Protein AF-A0A336MH36-F1 (afdb_monomer_lite)

Foldseek 3Di:
DVVVVVVVVVVVVVVVVPPPPPPPPVPPPPPPDPPDDDQWAQDPVVRDTGGEQDWDWDAPDDLKIWIWHQYPVSDTDIDIADDDDPVDPADFDDDPDQDGPPSSHTDHPVVRRVVVVVVVVD

pLDDT: mean 71.48, std 16.7, range [35.38, 94.06]

Structure (mmCIF, N/CA/C/O backbone):
data_AF-A0A336MH36-F1
#
_entry.id   AF-A0A336MH36-F1
#
loop_
_atom_site.group_PDB
_atom_site.id
_atom_site.type_symbol
_atom_site.label_atom_id
_atom_site.label_alt_id
_atom_site.label_comp_id
_atom_site.label_asym_id
_atom_site.label_entity_id
_atom_site.label_seq_id
_atom_site.pdbx_PDB_ins_code
_atom_site.Cartn_x
_atom_site.Cartn_y
_atom_site.Cartn_z
_atom_site.occupancy
_atom_site.B_iso_or_equiv
_atom_site.auth_seq_id
_atom_site.auth_comp_id
_atom_site.auth_asym_id
_atom_site.auth_atom_id
_atom_site.pdbx_PDB_model_num
ATOM 1 N N . MET A 1 1 ? 43.471 6.964 52.674 1.00 60.12 1 MET A N 1
ATOM 2 C CA . MET A 1 1 ? 43.098 6.625 51.278 1.00 60.12 1 MET A CA 1
ATOM 3 C C . MET A 1 1 ? 41.695 6.033 51.132 1.00 60.12 1 MET A C 1
ATOM 5 O O . MET A 1 1 ? 41.028 6.389 50.174 1.00 60.12 1 MET A O 1
ATOM 9 N N . LEU A 1 2 ? 41.206 5.206 52.068 1.00 60.28 2 LEU A N 1
ATOM 10 C CA . LEU A 1 2 ? 39.874 4.576 51.986 1.00 60.28 2 LEU A CA 1
ATOM 11 C C . LEU A 1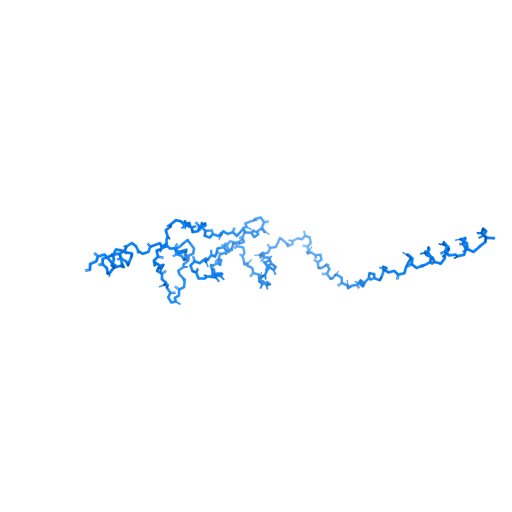 2 ? 38.692 5.577 52.001 1.00 60.28 2 LEU A C 1
ATOM 13 O O . LEU A 1 2 ? 37.720 5.393 51.278 1.00 60.28 2 LEU A O 1
ATOM 17 N N . LEU A 1 3 ? 38.800 6.680 52.755 1.00 55.69 3 LEU A N 1
ATOM 18 C CA . LEU A 1 3 ? 37.732 7.690 52.870 1.00 55.69 3 LEU A CA 1
ATOM 19 C C . LEU A 1 3 ? 37.422 8.428 51.552 1.00 55.69 3 LEU A C 1
ATOM 21 O O . LEU A 1 3 ? 36.275 8.775 51.291 1.00 55.69 3 LEU A O 1
ATOM 25 N N . VAL A 1 4 ? 38.439 8.653 50.712 1.00 59.88 4 VAL A N 1
ATOM 26 C CA . VAL A 1 4 ? 38.300 9.392 49.442 1.00 59.88 4 VAL A CA 1
ATOM 27 C C . VAL A 1 4 ? 37.560 8.552 48.399 1.00 59.88 4 VAL A C 1
ATOM 29 O O . VAL A 1 4 ? 36.790 9.085 47.602 1.00 59.88 4 VAL A O 1
ATOM 32 N N . LEU A 1 5 ? 37.745 7.230 48.436 1.00 57.09 5 LEU A N 1
ATOM 33 C CA . LEU A 1 5 ? 37.029 6.296 47.570 1.00 57.09 5 LEU A CA 1
ATOM 34 C C . LEU A 1 5 ? 35.550 6.198 47.960 1.00 57.09 5 LEU A C 1
ATOM 36 O O . LEU A 1 5 ? 34.701 6.202 47.078 1.00 57.09 5 LEU A O 1
ATOM 40 N N . ILE A 1 6 ? 35.232 6.206 49.259 1.00 62.16 6 ILE A N 1
ATOM 41 C CA . ILE A 1 6 ? 33.843 6.169 49.751 1.00 62.16 6 ILE A CA 1
ATOM 42 C C . ILE A 1 6 ? 33.089 7.456 49.382 1.00 62.16 6 ILE A C 1
ATOM 44 O O . ILE A 1 6 ? 31.946 7.391 48.937 1.00 62.16 6 ILE A O 1
ATOM 48 N N . LEU A 1 7 ? 33.736 8.620 49.504 1.00 58.34 7 LEU A N 1
ATOM 49 C CA . LEU A 1 7 ? 33.150 9.903 49.100 1.00 58.34 7 LEU A CA 1
ATOM 50 C C . LEU A 1 7 ? 32.900 9.973 47.587 1.00 58.34 7 LEU A C 1
ATOM 52 O O . LEU A 1 7 ? 31.821 10.395 47.180 1.00 58.34 7 LEU A O 1
ATOM 56 N N . ASN A 1 8 ? 33.833 9.495 46.757 1.00 58.81 8 ASN A N 1
ATOM 57 C CA . ASN A 1 8 ? 33.610 9.404 45.310 1.00 58.81 8 ASN A CA 1
ATOM 58 C C . ASN A 1 8 ? 32.474 8.431 44.963 1.00 58.81 8 ASN A C 1
ATOM 60 O O . ASN A 1 8 ? 31.640 8.741 44.116 1.00 58.81 8 ASN A O 1
ATOM 64 N N . PHE A 1 9 ? 32.385 7.294 45.656 1.00 57.62 9 PHE A N 1
ATOM 65 C CA . PHE A 1 9 ? 31.315 6.320 45.437 1.00 57.62 9 PHE A CA 1
ATOM 66 C C . PHE A 1 9 ? 29.933 6.878 45.823 1.00 57.62 9 PHE A C 1
ATOM 68 O O . PHE A 1 9 ? 28.961 6.680 45.098 1.00 57.62 9 PHE A O 1
ATOM 75 N N . LEU A 1 10 ? 29.845 7.645 46.916 1.00 57.53 10 LEU A N 1
ATOM 76 C CA . LEU A 1 10 ? 28.611 8.317 47.347 1.00 57.53 10 LEU A CA 1
ATOM 77 C C . LEU A 1 10 ? 28.178 9.443 46.401 1.00 57.53 10 LEU A C 1
ATOM 79 O O . LEU A 1 10 ? 26.979 9.643 46.202 1.00 57.53 10 LEU A O 1
ATOM 83 N N . VAL A 1 11 ? 29.127 10.166 45.799 1.00 57.38 11 VAL A N 1
ATOM 84 C CA . VAL A 1 11 ? 28.824 11.187 44.785 1.00 57.38 11 VAL A CA 1
ATOM 85 C C . VAL A 1 11 ? 28.264 10.527 43.523 1.00 57.38 11 VAL A C 1
ATOM 87 O O . VAL A 1 11 ? 27.219 10.955 43.041 1.00 57.38 11 VAL A O 1
ATOM 90 N N . ILE A 1 12 ? 28.866 9.431 43.048 1.00 56.69 12 ILE A N 1
ATOM 91 C CA . ILE A 1 12 ? 28.366 8.679 41.883 1.00 56.69 12 ILE A CA 1
ATOM 92 C C . ILE A 1 12 ? 26.953 8.123 42.143 1.00 56.69 12 ILE A C 1
ATOM 94 O O . ILE A 1 12 ? 26.082 8.224 41.280 1.00 56.69 12 ILE A O 1
ATOM 98 N N . LEU A 1 13 ? 26.681 7.617 43.353 1.00 52.94 13 LEU A N 1
ATOM 99 C CA . LEU A 1 13 ? 25.348 7.140 43.744 1.00 52.94 13 LEU A CA 1
ATOM 100 C C . LEU A 1 13 ? 24.292 8.254 43.805 1.00 52.94 13 LEU A C 1
ATOM 102 O O . LEU A 1 13 ? 23.144 8.009 43.442 1.00 52.94 13 LEU A O 1
ATOM 106 N N . LYS A 1 14 ? 24.658 9.478 44.211 1.00 48.84 14 LYS A N 1
ATOM 107 C CA . LYS A 1 14 ? 23.730 10.622 44.178 1.00 48.84 14 LYS A CA 1
ATOM 108 C C . LYS A 1 14 ? 23.433 11.113 42.761 1.00 48.84 14 LYS A C 1
ATOM 110 O O . LYS A 1 14 ? 22.308 11.531 42.508 1.00 48.84 14 LYS A O 1
ATOM 115 N N . PHE A 1 15 ? 24.397 11.039 41.843 1.00 48.28 15 PHE A N 1
ATOM 116 C CA . PHE A 1 15 ? 24.172 11.403 40.440 1.00 48.28 15 PHE A CA 1
ATOM 117 C C . PHE A 1 15 ? 23.343 10.357 39.680 1.00 48.28 15 PHE A C 1
ATOM 119 O O . PHE A 1 15 ? 22.556 10.725 38.815 1.00 48.28 15 PHE A O 1
ATOM 126 N N . ALA A 1 16 ? 23.416 9.076 40.055 1.00 45.53 16 ALA A N 1
ATOM 127 C CA . ALA A 1 16 ? 22.595 8.026 39.443 1.00 45.53 16 ALA A CA 1
ATOM 128 C C . ALA A 1 16 ? 21.086 8.127 39.766 1.00 45.53 16 ALA A C 1
ATOM 130 O O . ALA A 1 16 ? 20.278 7.475 39.109 1.00 45.53 16 ALA A O 1
ATOM 131 N N . GLN A 1 17 ? 20.684 8.933 40.757 1.00 46.53 17 GLN A N 1
ATOM 132 C CA . GLN A 1 17 ? 19.271 9.143 41.111 1.00 46.53 17 GLN A CA 1
ATOM 133 C C . GLN A 1 17 ? 18.611 10.322 40.381 1.00 46.53 17 GLN A C 1
ATOM 135 O O . GLN A 1 17 ? 17.431 10.587 40.603 1.00 46.53 17 GLN A O 1
ATOM 140 N N . LEU A 1 18 ? 19.345 11.045 39.533 1.00 47.00 18 LEU A N 1
ATOM 141 C CA . LEU A 1 18 ? 18.944 12.371 39.066 1.00 47.00 18 LEU A CA 1
ATOM 142 C C . LEU A 1 18 ? 18.782 12.452 37.547 1.00 47.00 18 LEU A C 1
ATOM 144 O O . LEU A 1 18 ? 19.183 13.436 36.949 1.00 47.00 18 LEU A O 1
ATOM 148 N N . GLU A 1 19 ? 18.170 11.444 36.917 1.00 45.91 19 GLU A N 1
ATOM 149 C CA . GLU A 1 19 ? 17.752 11.571 35.510 1.00 45.91 19 GLU A CA 1
ATOM 150 C C . GLU A 1 19 ? 16.555 10.684 35.119 1.00 45.91 19 GLU A C 1
ATOM 152 O O . GLU A 1 19 ? 16.472 10.124 34.031 1.00 45.91 19 GLU A O 1
ATOM 157 N N . GLN A 1 20 ? 15.563 10.588 36.008 1.00 41.53 20 GLN A N 1
ATOM 158 C CA . GLN A 1 20 ? 14.206 10.179 35.631 1.00 41.53 20 GLN A CA 1
ATOM 159 C C . GLN A 1 20 ? 13.235 11.325 35.897 1.00 41.53 20 GLN A C 1
ATOM 161 O O . GLN A 1 20 ? 12.320 11.229 36.711 1.00 41.53 20 GLN A O 1
ATOM 166 N N . VAL A 1 21 ? 13.421 12.432 35.177 1.00 43.50 21 VAL A N 1
ATOM 167 C CA . VAL A 1 21 ? 12.297 13.332 34.920 1.00 43.50 21 VAL A CA 1
ATOM 168 C C . VAL A 1 21 ? 11.452 12.644 33.853 1.00 43.50 21 VAL A C 1
ATOM 170 O O . VAL A 1 21 ? 11.597 12.884 32.657 1.00 43.50 21 VAL A O 1
ATOM 173 N N . ALA A 1 22 ? 10.593 11.725 34.293 1.00 38.78 22 ALA A N 1
ATOM 174 C CA . ALA A 1 22 ? 9.435 11.343 33.511 1.00 38.78 22 ALA A CA 1
ATOM 175 C C . ALA A 1 22 ? 8.585 12.609 33.389 1.00 38.78 22 ALA A C 1
ATOM 177 O O . ALA A 1 22 ? 7.882 12.997 34.321 1.00 38.78 22 ALA A O 1
ATOM 178 N N . ILE A 1 23 ? 8.728 13.308 32.264 1.00 40.22 23 ILE A N 1
ATOM 179 C CA . ILE A 1 23 ? 7.767 14.320 31.853 1.00 40.22 23 ILE A CA 1
ATOM 180 C C . ILE A 1 23 ? 6.477 13.538 31.622 1.00 40.22 23 ILE A C 1
ATOM 182 O O . ILE A 1 23 ? 6.283 12.929 30.570 1.00 40.22 23 ILE A O 1
ATOM 186 N N . ASP A 1 24 ? 5.644 13.481 32.656 1.00 36.69 24 ASP A N 1
ATOM 187 C CA . ASP A 1 24 ? 4.297 12.941 32.592 1.00 36.69 24 ASP A CA 1
ATOM 188 C C . ASP A 1 24 ? 3.480 13.940 31.769 1.00 36.69 24 ASP A C 1
ATOM 190 O O . ASP A 1 24 ? 2.790 14.822 32.282 1.00 36.69 24 ASP A O 1
ATOM 194 N N . TYR A 1 25 ? 3.640 13.874 30.443 1.00 41.12 25 TYR A N 1
ATOM 195 C CA . TYR A 1 25 ? 2.625 14.393 29.545 1.00 41.12 25 TYR A CA 1
ATOM 196 C C . TYR A 1 25 ? 1.329 13.749 30.019 1.00 41.12 25 TYR A C 1
ATOM 198 O O . TYR A 1 25 ? 1.316 12.517 30.103 1.00 41.12 25 TYR A O 1
ATOM 206 N N . PRO A 1 26 ? 0.263 14.509 30.337 1.00 40.53 26 PRO A N 1
ATOM 207 C CA . PRO A 1 26 ? -1.014 13.897 30.637 1.00 40.53 26 PRO A CA 1
ATOM 208 C C . PRO A 1 26 ? -1.364 13.064 29.414 1.00 40.53 26 PRO A C 1
ATOM 210 O O . PRO A 1 26 ? -1.769 13.580 28.371 1.00 40.53 26 PRO A O 1
ATOM 213 N N . THR A 1 27 ? -1.125 11.758 29.517 1.00 45.66 27 THR A N 1
ATOM 214 C CA . THR A 1 27 ? -1.542 10.813 28.509 1.00 45.66 27 THR A CA 1
ATOM 215 C C . THR A 1 27 ? -3.036 10.838 28.680 1.00 45.66 27 THR A C 1
ATOM 217 O O . THR A 1 27 ? -3.578 10.202 29.584 1.00 45.66 27 THR A O 1
ATOM 220 N N . MET A 1 28 ? -3.696 11.658 27.870 1.00 35.38 28 MET A N 1
ATOM 221 C CA . MET A 1 28 ? -5.135 11.693 27.767 1.00 35.38 28 MET A CA 1
ATOM 222 C C . MET A 1 28 ? -5.529 10.342 27.172 1.00 35.38 28 MET A C 1
ATOM 224 O O . MET A 1 28 ? -5.744 10.188 25.974 1.00 35.38 28 MET A O 1
ATOM 228 N N . ARG A 1 29 ? -5.542 9.311 28.022 1.00 40.78 29 ARG A N 1
ATOM 229 C CA . ARG A 1 29 ? -6.176 8.037 27.744 1.00 40.78 29 ARG A CA 1
ATOM 230 C C . ARG A 1 29 ? -7.652 8.359 27.786 1.00 40.78 29 ARG A C 1
ATOM 232 O O . ARG A 1 29 ? -8.286 8.294 28.835 1.00 40.78 29 ARG A O 1
ATOM 239 N N . ILE A 1 30 ? -8.182 8.776 26.644 1.00 44.84 30 ILE A N 1
ATOM 240 C CA . ILE A 1 30 ? -9.611 8.701 26.402 1.00 44.84 30 ILE A CA 1
ATOM 241 C C . ILE A 1 30 ? -9.921 7.212 26.537 1.00 44.84 30 ILE A C 1
ATOM 243 O O . ILE A 1 30 ? -9.673 6.438 25.615 1.00 44.84 30 ILE A O 1
ATOM 247 N N . LEU A 1 31 ? -10.362 6.785 27.725 1.00 44.84 31 LEU A N 1
ATOM 248 C CA . LEU A 1 31 ? -10.955 5.468 27.875 1.00 44.84 31 LEU A CA 1
ATOM 249 C C . LEU A 1 31 ? -12.127 5.446 26.890 1.00 44.84 31 LEU A C 1
ATOM 251 O O . LEU A 1 31 ? -13.024 6.289 27.023 1.00 44.84 31 LEU A O 1
ATOM 255 N N . PRO A 1 32 ? -12.140 4.546 25.890 1.00 48.28 32 PRO A N 1
ATOM 256 C CA . PRO A 1 32 ? -13.330 4.381 25.082 1.00 48.28 32 PRO A CA 1
ATOM 257 C C . PRO A 1 32 ? -14.474 4.065 26.045 1.00 48.28 32 PRO A C 1
ATOM 259 O O . PRO A 1 32 ? -14.345 3.194 26.910 1.00 48.28 32 PRO A O 1
ATOM 262 N N . LYS A 1 33 ? -15.575 4.823 25.945 1.00 52.06 33 LYS A N 1
ATOM 263 C CA . LYS A 1 33 ? -16.799 4.528 26.697 1.00 52.06 33 LYS A CA 1
ATOM 264 C C . LYS A 1 33 ? -17.081 3.027 26.534 1.00 52.06 33 LYS A C 1
ATOM 266 O O . LYS A 1 33 ? -17.145 2.583 25.387 1.00 52.06 33 LYS A O 1
ATOM 271 N N . PRO A 1 34 ? -17.301 2.263 27.617 1.00 52.19 34 PRO A N 1
ATOM 272 C CA . PRO A 1 34 ? -17.349 0.793 27.600 1.00 52.19 34 PRO A CA 1
ATOM 273 C C . PRO A 1 34 ? -18.473 0.164 26.744 1.00 52.19 34 PRO A C 1
ATOM 275 O O . PRO A 1 34 ? -18.633 -1.052 26.732 1.00 52.19 34 PRO A O 1
ATOM 278 N N . HIS A 1 35 ? -19.234 0.966 25.993 1.00 51.41 35 HIS A N 1
ATOM 279 C CA . HIS A 1 35 ? -20.363 0.542 25.164 1.00 51.41 35 HIS A CA 1
ATOM 280 C C . HIS A 1 35 ? -20.286 0.987 23.697 1.00 51.41 35 HIS A C 1
ATOM 282 O O . HIS A 1 35 ? -21.154 0.618 22.911 1.00 51.41 35 HIS A O 1
ATOM 288 N N . LEU A 1 36 ? -19.266 1.749 23.298 1.00 55.94 36 LEU A N 1
ATOM 289 C CA . LEU A 1 36 ? -19.066 2.128 21.902 1.00 55.94 36 LEU A CA 1
ATOM 290 C C . LEU A 1 36 ? -17.931 1.277 21.349 1.00 55.94 36 LEU A C 1
ATOM 292 O O . LEU A 1 36 ? -16.759 1.535 21.619 1.00 55.94 36 LEU A O 1
ATOM 296 N N . ARG A 1 37 ? -18.289 0.235 20.588 1.00 61.38 37 ARG A N 1
ATOM 297 C CA . ARG A 1 37 ? -17.303 -0.401 19.711 1.00 61.38 37 ARG A CA 1
ATOM 298 C C . ARG A 1 37 ? -16.722 0.702 18.816 1.00 61.38 37 ARG A C 1
ATOM 300 O O . ARG A 1 37 ? -17.493 1.581 18.415 1.00 61.38 37 ARG A O 1
ATOM 307 N N . PRO A 1 38 ? -15.413 0.691 18.520 1.00 71.44 38 PRO A N 1
ATOM 308 C CA . PRO A 1 38 ? -14.850 1.670 17.602 1.00 71.44 38 PRO A CA 1
ATOM 309 C C . PRO A 1 38 ? -15.667 1.673 16.298 1.00 71.44 38 PRO A C 1
ATOM 311 O O . PRO A 1 38 ? -16.288 0.677 15.937 1.00 71.44 38 PRO A O 1
ATOM 314 N N . THR A 1 39 ? -15.753 2.795 15.601 1.00 82.31 39 THR A N 1
ATOM 315 C CA . THR A 1 39 ? -16.377 2.843 14.261 1.00 82.31 39 THR A CA 1
ATOM 316 C C . THR A 1 39 ? -15.330 3.001 13.169 1.00 82.31 39 THR A C 1
ATOM 318 O O . THR A 1 39 ? -15.635 2.872 11.988 1.00 82.31 39 THR A O 1
ATOM 321 N N . ASN A 1 40 ? -14.091 3.254 13.578 1.00 87.06 40 ASN A N 1
ATOM 322 C CA . ASN A 1 40 ? -12.959 3.555 12.735 1.00 87.06 40 ASN A CA 1
ATOM 323 C C . ASN A 1 40 ? -11.683 2.907 13.291 1.00 87.06 40 ASN A C 1
ATOM 325 O O . ASN A 1 40 ? -11.608 2.515 14.458 1.00 87.06 40 ASN A O 1
ATOM 329 N N . CYS A 1 41 ? -10.687 2.787 12.423 1.00 87.81 41 CYS A N 1
ATOM 330 C CA . CYS A 1 41 ? -9.326 2.418 12.765 1.00 87.81 41 CYS A CA 1
ATOM 331 C C . CYS A 1 41 ? -8.440 3.658 12.658 1.00 87.81 41 CYS A C 1
ATOM 333 O O . CYS A 1 41 ? -8.517 4.391 11.672 1.00 87.81 41 CYS A O 1
ATOM 335 N N . TYR A 1 42 ? -7.561 3.867 13.636 1.00 88.81 42 TYR A N 1
ATOM 336 C CA . TYR A 1 42 ? -6.565 4.930 13.569 1.00 88.81 42 TYR A CA 1
ATOM 337 C C . TYR A 1 42 ? -5.260 4.392 12.978 1.00 88.81 42 TYR A C 1
ATOM 339 O O . TYR A 1 42 ? -4.615 3.520 13.563 1.00 88.81 42 TYR A O 1
ATOM 347 N N . TYR A 1 43 ? -4.861 4.920 11.824 1.00 87.44 43 TYR A N 1
ATOM 348 C CA . TYR A 1 43 ? -3.584 4.608 11.198 1.00 87.44 43 TYR A CA 1
ATOM 349 C C . TYR A 1 43 ? -2.543 5.655 11.600 1.00 87.44 43 TYR A C 1
ATOM 351 O O . TYR A 1 43 ? -2.490 6.761 11.060 1.00 87.44 43 TYR A O 1
ATOM 359 N N . ALA A 1 44 ? -1.721 5.298 12.589 1.00 85.75 44 ALA A N 1
ATOM 360 C CA . ALA A 1 44 ? -0.806 6.225 13.250 1.00 85.75 44 ALA A CA 1
ATOM 361 C C . ALA A 1 44 ? 0.278 6.801 12.328 1.00 85.75 44 ALA A C 1
ATOM 363 O O . ALA A 1 44 ? 0.632 7.967 12.488 1.00 85.75 44 ALA A O 1
ATOM 364 N N . THR A 1 45 ? 0.767 6.015 11.362 1.00 84.12 45 THR A N 1
ATOM 365 C CA . THR A 1 45 ? 1.819 6.428 10.417 1.00 84.12 45 THR A CA 1
ATOM 366 C C . THR A 1 45 ? 1.444 7.710 9.678 1.00 84.12 45 THR A C 1
ATOM 368 O O . THR A 1 45 ? 2.262 8.612 9.548 1.00 84.12 45 THR A O 1
ATOM 371 N N . GLU A 1 46 ? 0.178 7.828 9.282 1.00 83.38 46 GLU A N 1
ATOM 372 C CA . GLU A 1 46 ? -0.344 8.958 8.504 1.00 83.38 46 GLU A CA 1
ATOM 373 C C . GLU A 1 46 ? -1.298 9.845 9.304 1.00 83.38 46 GLU A C 1
ATOM 375 O O . GLU A 1 46 ? -1.865 10.797 8.775 1.00 83.38 46 GLU A O 1
ATOM 380 N N . LYS A 1 47 ? -1.492 9.530 10.589 1.00 88.00 47 LYS A N 1
ATOM 381 C CA . LYS A 1 47 ? -2.405 10.237 11.494 1.00 88.00 47 LYS A CA 1
ATOM 382 C C . LYS A 1 47 ? -3.832 10.342 10.934 1.00 88.00 47 LYS A C 1
ATOM 384 O O . LYS A 1 47 ? -4.480 11.377 11.080 1.00 88.00 47 LYS A O 1
ATOM 389 N N . LEU A 1 48 ? -4.326 9.271 10.305 1.00 87.44 48 LEU A N 1
ATOM 390 C CA . LEU A 1 48 ? -5.623 9.256 9.620 1.00 87.44 48 LEU A CA 1
ATOM 391 C C . LEU A 1 48 ? -6.595 8.248 10.251 1.00 87.44 48 LEU A C 1
ATOM 393 O O . LEU A 1 48 ? -6.186 7.189 10.727 1.00 87.44 48 LEU A O 1
ATOM 397 N N . ASN A 1 49 ? -7.888 8.581 10.253 1.00 89.62 49 ASN A N 1
ATOM 398 C CA . ASN A 1 49 ? -8.958 7.680 10.685 1.00 89.62 49 ASN A CA 1
ATOM 399 C C . ASN A 1 49 ? -9.611 7.042 9.457 1.00 89.62 49 ASN A C 1
ATOM 401 O O . ASN A 1 49 ? -10.090 7.761 8.584 1.00 89.62 49 ASN A O 1
ATOM 405 N N . LEU A 1 50 ? -9.626 5.713 9.396 1.00 90.00 50 LEU A N 1
ATOM 406 C CA . LEU A 1 50 ? -10.327 4.952 8.364 1.00 90.00 50 LEU A CA 1
ATOM 407 C C . LEU A 1 50 ? -11.639 4.428 8.924 1.00 90.00 50 LEU A C 1
ATOM 409 O O . LEU A 1 50 ? -11.638 3.780 9.971 1.00 90.00 50 LEU A O 1
ATOM 413 N N . ASP A 1 51 ? -12.736 4.632 8.209 1.00 91.69 51 ASP A N 1
ATOM 414 C CA . ASP A 1 51 ? -14.011 4.026 8.580 1.00 91.69 51 ASP A CA 1
ATOM 415 C C . ASP A 1 51 ? -13.960 2.501 8.427 1.00 91.69 51 ASP A C 1
ATOM 417 O O . ASP A 1 51 ? -13.213 1.948 7.612 1.00 91.69 51 ASP A O 1
ATOM 421 N N . LEU A 1 52 ? -14.767 1.795 9.215 1.00 90.50 52 LEU A N 1
ATOM 422 C CA . LEU A 1 52 ? -14.818 0.338 9.173 1.00 90.50 52 LEU A CA 1
ATOM 423 C C . LEU A 1 52 ? -15.144 -0.190 7.764 1.00 90.50 52 LEU A C 1
ATOM 425 O O . LEU A 1 52 ? -16.106 0.242 7.135 1.00 90.50 52 LEU A O 1
ATOM 429 N N . ASN A 1 53 ? -14.385 -1.188 7.306 1.00 89.31 53 ASN A N 1
ATOM 430 C CA . ASN A 1 53 ? -14.442 -1.785 5.965 1.00 89.31 53 ASN A CA 1
ATOM 431 C C . ASN A 1 53 ? -14.082 -0.832 4.813 1.00 89.31 53 ASN A C 1
ATOM 433 O O . ASN A 1 53 ? -14.328 -1.166 3.654 1.00 89.31 53 ASN A O 1
ATOM 437 N N . THR A 1 54 ? -13.489 0.328 5.098 1.00 89.25 54 THR A N 1
ATOM 438 C CA . THR A 1 54 ? -12.920 1.175 4.046 1.00 89.25 54 THR A CA 1
ATOM 439 C C . THR A 1 54 ? -11.491 0.768 3.726 1.00 89.25 54 THR A C 1
ATOM 441 O O . THR A 1 54 ? -10.760 0.248 4.575 1.00 89.25 54 THR A O 1
ATOM 444 N N . THR A 1 55 ? -11.117 0.984 2.466 1.00 91.38 55 THR A N 1
ATOM 445 C CA . THR A 1 55 ? -9.772 0.747 1.951 1.00 91.38 55 THR A CA 1
ATOM 446 C C . THR A 1 55 ? -9.287 2.005 1.252 1.00 91.38 55 THR A C 1
ATOM 448 O O . THR A 1 55 ? -9.992 2.571 0.419 1.00 91.38 55 THR A O 1
ATOM 451 N N . LEU A 1 56 ? -8.076 2.424 1.589 1.00 90.62 56 LEU A N 1
ATOM 452 C CA . LEU A 1 56 ? -7.363 3.524 0.968 1.00 90.62 56 LEU A CA 1
ATOM 453 C C . LEU A 1 56 ? -6.202 2.947 0.160 1.00 90.62 56 LEU A C 1
ATOM 455 O O . LEU A 1 56 ? -5.402 2.186 0.696 1.00 90.62 56 LEU A O 1
ATOM 459 N N . THR A 1 57 ? -6.091 3.330 -1.109 1.00 90.06 57 THR A N 1
ATOM 460 C CA . THR A 1 57 ? -4.878 3.091 -1.901 1.00 90.06 57 THR A CA 1
ATOM 461 C C . THR A 1 57 ? -4.041 4.358 -1.912 1.00 90.06 57 THR A C 1
ATOM 463 O O . THR A 1 57 ? -4.582 5.449 -2.102 1.00 90.06 57 THR A O 1
ATOM 466 N N . ARG A 1 58 ? -2.725 4.226 -1.748 1.00 85.56 58 ARG A N 1
ATOM 467 C CA . ARG A 1 58 ? -1.804 5.349 -1.928 1.00 85.56 58 ARG A CA 1
ATOM 468 C C . ARG A 1 58 ? -0.486 4.926 -2.546 1.00 85.56 58 ARG A C 1
ATOM 470 O O . ARG A 1 58 ? -0.048 3.790 -2.395 1.00 85.56 58 ARG A O 1
ATOM 477 N N . GLN A 1 59 ? 0.163 5.883 -3.189 1.00 83.56 59 GLN A N 1
ATOM 478 C CA . GLN A 1 59 ? 1.504 5.722 -3.722 1.00 83.56 59 GLN A CA 1
ATOM 479 C C . GLN A 1 59 ? 2.533 6.076 -2.643 1.00 83.56 59 GLN A C 1
ATOM 481 O O . GLN A 1 59 ? 2.465 7.158 -2.063 1.00 83.56 59 GLN A O 1
ATOM 486 N N . ILE A 1 60 ? 3.466 5.163 -2.366 1.00 83.12 60 ILE A N 1
ATOM 487 C CA . ILE A 1 60 ? 4.549 5.384 -1.394 1.00 83.12 60 ILE A CA 1
ATOM 488 C C . ILE A 1 60 ? 5.803 5.868 -2.122 1.00 83.12 60 ILE A C 1
ATOM 490 O O . ILE A 1 60 ? 6.491 6.774 -1.653 1.00 83.12 60 ILE A O 1
ATOM 494 N N . ARG A 1 61 ? 6.105 5.257 -3.275 1.00 77.56 61 ARG A N 1
ATOM 495 C CA . ARG A 1 61 ? 7.254 5.583 -4.128 1.00 77.56 61 ARG A CA 1
ATOM 496 C C . ARG A 1 61 ? 6.917 5.348 -5.597 1.00 77.56 61 ARG A C 1
ATOM 498 O O . ARG A 1 61 ? 5.830 4.900 -5.962 1.00 77.56 61 ARG A O 1
ATOM 505 N N . PHE A 1 62 ? 7.868 5.672 -6.462 1.00 72.50 62 PHE A N 1
ATOM 506 C CA . PHE A 1 62 ? 7.757 5.399 -7.887 1.00 72.50 62 PHE A CA 1
ATOM 507 C C . PHE A 1 62 ? 7.575 3.893 -8.138 1.00 72.50 62 PHE A C 1
ATOM 509 O O . PHE A 1 62 ? 8.432 3.105 -7.756 1.00 72.50 62 PHE A O 1
ATOM 516 N N . GLY A 1 63 ? 6.451 3.501 -8.749 1.00 69.69 63 GLY A N 1
ATOM 517 C CA . GLY A 1 63 ? 6.109 2.089 -8.973 1.00 69.69 63 GLY A CA 1
ATOM 518 C C . GLY A 1 63 ? 5.719 1.297 -7.715 1.00 69.69 63 GLY A C 1
ATOM 519 O O . GLY A 1 63 ? 5.489 0.096 -7.814 1.00 69.69 63 GLY A O 1
ATOM 520 N N . GLU A 1 64 ? 5.609 1.942 -6.549 1.00 80.25 64 GLU A N 1
ATOM 521 C CA . GLU A 1 64 ? 5.239 1.292 -5.289 1.00 80.25 64 GLU A CA 1
ATOM 522 C C . GLU A 1 64 ? 4.001 1.954 -4.682 1.00 80.25 64 GLU A C 1
ATOM 524 O O . GLU A 1 64 ? 3.974 3.159 -4.404 1.00 80.25 64 GLU A O 1
ATOM 529 N N . CYS A 1 65 ? 2.981 1.145 -4.423 1.00 86.25 65 CYS A N 1
ATOM 530 C CA . CYS A 1 65 ? 1.781 1.557 -3.719 1.00 86.25 65 CYS A CA 1
ATOM 531 C C . CYS A 1 65 ? 1.427 0.575 -2.602 1.00 86.25 65 CYS A C 1
ATOM 533 O O . CYS A 1 65 ? 1.891 -0.568 -2.567 1.00 86.25 65 CYS A O 1
ATOM 535 N N . GLU A 1 66 ? 0.572 1.033 -1.696 1.00 90.69 66 GLU A N 1
ATOM 536 C CA . GLU A 1 66 ? -0.042 0.187 -0.684 1.00 90.69 66 GLU A CA 1
ATOM 537 C C . GLU A 1 66 ? -1.549 0.379 -0.614 1.00 90.69 66 GLU A C 1
ATOM 539 O O . GLU A 1 66 ? -2.097 1.428 -0.963 1.00 90.69 66 GLU A O 1
ATOM 544 N N . SER A 1 67 ? -2.200 -0.663 -0.111 1.00 93.62 67 SER A N 1
ATOM 545 C CA . SER A 1 67 ? -3.585 -0.656 0.326 1.00 93.62 67 SER A CA 1
ATOM 546 C C . SER A 1 67 ? -3.628 -0.709 1.847 1.00 93.62 67 SER A C 1
ATOM 548 O O . SER A 1 67 ? -3.119 -1.654 2.446 1.00 93.62 67 SER A O 1
ATOM 550 N N . ILE A 1 68 ? -4.299 0.256 2.462 1.00 93.94 68 ILE A N 1
ATOM 551 C CA . ILE A 1 68 ? -4.539 0.329 3.904 1.00 93.94 68 ILE A CA 1
ATOM 552 C C . ILE A 1 68 ? -6.031 0.115 4.130 1.00 93.94 68 ILE A C 1
ATOM 554 O O . ILE A 1 68 ? -6.846 0.856 3.585 1.00 93.94 68 ILE A O 1
ATOM 558 N N . SER A 1 69 ? -6.406 -0.874 4.934 1.00 93.88 69 SER A N 1
ATOM 559 C CA . SER A 1 69 ? -7.815 -1.186 5.195 1.00 93.88 69 SER A CA 1
ATOM 560 C C . SER A 1 69 ? -8.119 -1.311 6.683 1.00 93.88 69 SER A C 1
ATOM 562 O O . SER A 1 69 ? -7.295 -1.788 7.463 1.00 93.88 69 SER A O 1
ATOM 564 N N . CYS A 1 70 ? -9.313 -0.865 7.081 1.00 92.50 70 CYS A N 1
ATOM 565 C CA . CYS A 1 70 ? -9.830 -1.043 8.435 1.00 92.50 70 CYS A CA 1
ATOM 566 C C . CYS A 1 70 ? -10.756 -2.259 8.482 1.00 92.50 70 CYS A C 1
ATOM 568 O O . CYS A 1 70 ? -11.856 -2.246 7.928 1.00 92.50 70 CYS A O 1
ATOM 570 N N . THR A 1 71 ? -10.324 -3.326 9.146 1.00 91.00 71 THR A N 1
ATOM 571 C CA . THR A 1 71 ? -11.069 -4.593 9.200 1.00 91.00 71 THR A CA 1
ATOM 572 C C . THR A 1 71 ? -12.070 -4.626 10.359 1.00 91.00 71 THR A C 1
ATOM 574 O O . THR A 1 71 ? -11.961 -3.862 11.316 1.00 91.00 71 THR A O 1
ATOM 577 N N . LYS A 1 72 ? -13.030 -5.565 10.329 1.00 85.88 72 LYS A N 1
ATOM 578 C CA . LYS A 1 72 ? -14.067 -5.748 11.374 1.00 85.88 72 LYS A CA 1
ATOM 579 C C . LYS A 1 72 ? -13.526 -5.963 12.798 1.00 85.88 72 LYS A C 1
ATOM 581 O O . LYS A 1 72 ? -14.281 -5.806 13.752 1.00 85.88 72 LYS A O 1
ATOM 586 N N . GLY A 1 73 ? -12.248 -6.320 12.944 1.00 84.44 73 GLY A N 1
ATOM 587 C CA . GLY A 1 73 ? -11.553 -6.405 14.232 1.00 84.44 73 GLY A CA 1
ATOM 588 C C . GLY A 1 73 ? -10.983 -5.075 14.734 1.00 84.44 73 GLY A C 1
ATOM 589 O O . GLY A 1 73 ? -10.269 -5.082 15.729 1.00 84.44 73 GLY A O 1
ATOM 590 N N . TYR A 1 74 ? -11.259 -3.958 14.051 1.00 85.00 74 TYR A N 1
ATOM 591 C CA . TYR A 1 74 ? -10.641 -2.647 14.293 1.00 85.00 74 TYR A CA 1
ATOM 592 C C . TYR A 1 74 ? -9.121 -2.666 14.143 1.00 85.00 74 TYR A C 1
ATOM 594 O O . TYR A 1 74 ? -8.394 -1.940 14.819 1.00 85.00 74 TYR A O 1
ATOM 602 N N . MET A 1 75 ? -8.648 -3.523 13.239 1.00 87.06 75 MET A N 1
ATOM 603 C CA . MET A 1 75 ? -7.239 -3.673 12.912 1.00 87.06 75 MET A CA 1
ATOM 604 C C . MET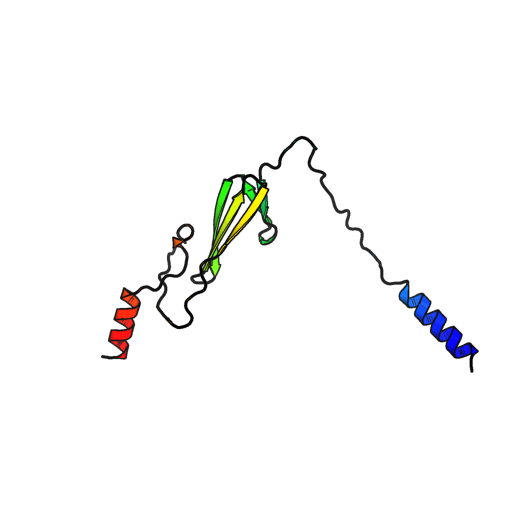 A 1 75 ? -6.966 -3.052 11.550 1.00 87.06 75 MET A C 1
ATOM 606 O O . MET A 1 75 ? -7.737 -3.256 10.604 1.00 87.06 75 MET A O 1
ATOM 610 N N . ILE A 1 76 ? -5.849 -2.333 11.469 1.00 91.88 76 ILE A N 1
ATOM 611 C CA . ILE A 1 76 ? -5.287 -1.866 10.209 1.00 91.88 76 ILE A CA 1
ATOM 612 C C . ILE A 1 76 ? -4.581 -3.037 9.529 1.00 91.88 76 ILE A C 1
ATOM 614 O O . ILE A 1 76 ? -3.670 -3.632 10.102 1.00 91.88 76 ILE A O 1
ATOM 618 N N . GLU A 1 77 ? -4.979 -3.336 8.299 1.00 94.06 77 GLU A N 1
ATOM 619 C CA . GLU A 1 77 ? -4.272 -4.256 7.411 1.00 94.06 77 GLU A CA 1
ATOM 620 C C . GLU A 1 77 ? -3.629 -3.450 6.281 1.00 94.06 77 GLU A C 1
ATOM 622 O O . GLU A 1 77 ? -4.320 -2.722 5.563 1.00 94.06 77 GLU A O 1
ATOM 627 N N . VAL A 1 78 ? -2.307 -3.577 6.140 1.00 93.12 78 VAL A N 1
ATOM 628 C CA . VAL A 1 78 ?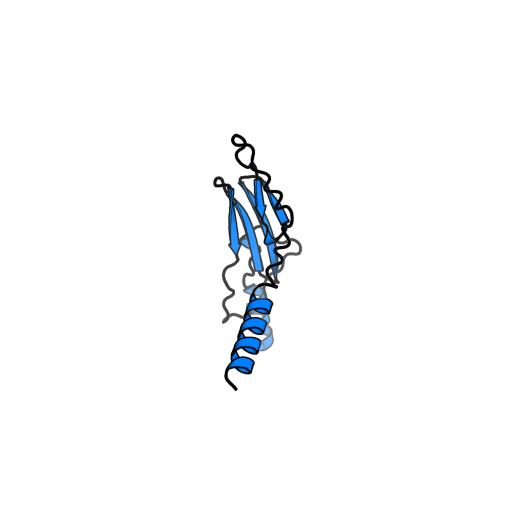 -1.518 -2.913 5.096 1.00 93.12 78 VAL A CA 1
ATOM 629 C C . VAL A 1 78 ? -1.005 -3.963 4.118 1.00 93.12 78 VAL A C 1
ATOM 631 O O . VAL A 1 78 ? -0.355 -4.926 4.525 1.00 93.12 78 VAL A O 1
ATOM 634 N N . LYS A 1 79 ? -1.282 -3.774 2.828 1.00 93.44 79 LYS A N 1
ATOM 635 C CA . LYS A 1 79 ? -0.774 -4.607 1.733 1.00 93.44 79 LYS A CA 1
ATOM 636 C C . LYS A 1 79 ? 0.134 -3.776 0.850 1.00 93.44 79 LYS A C 1
ATOM 638 O O . LYS A 1 79 ? -0.305 -2.762 0.321 1.00 93.44 79 LYS A O 1
ATOM 643 N N . ASN A 1 80 ? 1.364 -4.239 0.677 1.00 89.56 80 ASN A N 1
ATOM 644 C CA . ASN A 1 80 ? 2.349 -3.621 -0.200 1.00 89.56 80 ASN A CA 1
ATOM 645 C C . ASN A 1 80 ? 2.400 -4.346 -1.541 1.00 89.56 80 ASN A C 1
ATOM 647 O O . ASN A 1 80 ? 2.037 -5.523 -1.636 1.00 89.56 80 ASN A O 1
ATOM 651 N N . CYS A 1 81 ? 2.895 -3.654 -2.561 1.00 85.00 81 CYS A N 1
ATOM 652 C CA . CYS A 1 81 ? 3.277 -4.304 -3.804 1.00 85.00 81 CYS A CA 1
ATOM 653 C C . CYS A 1 81 ? 4.318 -5.405 -3.561 1.00 85.00 81 CYS A C 1
ATOM 655 O O . CYS A 1 81 ? 5.133 -5.293 -2.637 1.00 85.00 81 CYS A O 1
ATOM 657 N N . PRO A 1 82 ? 4.312 -6.467 -4.383 1.00 82.19 82 PRO A N 1
ATOM 658 C CA . PRO A 1 82 ? 5.398 -7.430 -4.367 1.00 82.19 82 PRO A CA 1
ATOM 659 C C . PRO A 1 82 ? 6.726 -6.713 -4.662 1.00 82.19 82 PRO A C 1
ATOM 661 O O . PRO A 1 82 ? 6.736 -5.732 -5.411 1.00 82.19 82 PRO A O 1
ATOM 664 N N . PRO A 1 83 ? 7.844 -7.179 -4.081 1.00 73.62 83 PRO A N 1
ATOM 665 C CA . PRO A 1 83 ? 9.150 -6.618 -4.389 1.00 73.62 83 PRO A CA 1
ATOM 666 C C . PRO A 1 83 ? 9.408 -6.719 -5.895 1.00 73.62 83 PRO A C 1
ATOM 668 O O . PRO A 1 83 ? 9.140 -7.758 -6.502 1.00 73.62 83 PRO A O 1
ATOM 671 N N . ALA A 1 84 ? 9.917 -5.639 -6.489 1.00 67.75 84 ALA A N 1
ATOM 672 C CA . ALA A 1 84 ? 10.314 -5.641 -7.890 1.00 67.75 84 ALA A CA 1
ATOM 673 C C . ALA A 1 84 ? 11.379 -6.721 -8.125 1.00 67.75 84 ALA A C 1
ATOM 675 O O . ALA A 1 84 ? 12.287 -6.883 -7.306 1.00 67.75 84 ALA A O 1
ATOM 676 N N . ASP A 1 85 ? 11.266 -7.456 -9.234 1.00 65.44 85 ASP A N 1
ATOM 677 C CA . ASP A 1 85 ? 12.280 -8.432 -9.628 1.00 65.44 85 ASP A CA 1
ATOM 678 C C . ASP A 1 85 ? 13.595 -7.683 -9.920 1.00 65.44 85 ASP A C 1
ATOM 680 O O . ASP A 1 85 ? 13.654 -6.919 -10.890 1.00 65.44 85 ASP A O 1
ATOM 684 N N . PRO A 1 86 ? 14.656 -7.872 -9.111 1.00 60.12 86 PRO A N 1
ATOM 685 C CA . PRO A 1 86 ? 15.905 -7.133 -9.270 1.00 60.12 86 PRO A CA 1
ATOM 686 C C . PRO A 1 86 ? 16.625 -7.452 -10.588 1.00 60.12 86 PRO A C 1
ATOM 688 O O . PRO A 1 86 ? 17.549 -6.735 -10.966 1.00 60.12 86 PRO A O 1
ATOM 691 N N . ILE A 1 87 ? 16.231 -8.521 -11.285 1.00 57.56 87 ILE A N 1
ATOM 692 C CA . ILE A 1 87 ? 16.867 -8.980 -12.522 1.00 57.56 87 ILE A CA 1
ATOM 693 C C . ILE A 1 87 ? 16.306 -8.234 -13.742 1.00 57.56 87 ILE A C 1
ATOM 695 O O . ILE A 1 87 ? 17.013 -8.051 -14.734 1.00 57.56 87 ILE A O 1
ATOM 699 N N . ARG A 1 88 ? 15.056 -7.757 -13.690 1.00 59.94 88 ARG A N 1
ATOM 700 C CA . ARG A 1 88 ? 14.398 -7.092 -14.823 1.00 59.94 88 ARG A CA 1
ATOM 701 C C . ARG A 1 88 ? 14.355 -5.581 -14.622 1.00 59.94 88 ARG A C 1
ATOM 703 O O . ARG A 1 88 ? 13.425 -5.037 -14.038 1.00 59.94 88 ARG A O 1
ATOM 710 N N . SER A 1 89 ? 15.346 -4.887 -15.179 1.00 64.38 89 SER A N 1
ATOM 711 C CA . SER A 1 89 ? 15.272 -3.434 -15.377 1.00 64.38 89 SER A CA 1
ATOM 712 C C . SER A 1 89 ? 14.357 -3.137 -16.569 1.00 64.38 89 SER A C 1
ATOM 714 O O . SER A 1 89 ? 14.818 -3.048 -17.702 1.00 64.38 89 SER A O 1
ATOM 716 N N . CYS A 1 90 ? 13.054 -3.039 -16.325 1.00 67.69 90 CYS A N 1
ATOM 717 C CA . CYS A 1 90 ? 12.052 -2.750 -17.348 1.00 67.69 90 CYS A CA 1
ATOM 718 C C . CYS A 1 90 ? 11.445 -1.350 -17.138 1.00 67.69 90 CYS A C 1
ATOM 720 O O . CYS A 1 90 ? 11.300 -0.902 -15.996 1.00 67.69 90 CYS A O 1
ATOM 722 N N . PRO A 1 91 ? 11.069 -0.633 -18.211 1.00 68.94 91 PRO A N 1
ATOM 723 C CA . PRO A 1 91 ? 10.233 0.553 -18.083 1.00 68.94 91 PRO A CA 1
ATOM 724 C C . PRO A 1 91 ? 8.922 0.197 -17.368 1.00 68.94 91 PRO A C 1
ATOM 726 O O . PRO A 1 91 ? 8.242 -0.763 -17.726 1.00 68.94 91 PRO A O 1
ATOM 729 N N . ILE A 1 92 ? 8.575 0.978 -16.345 1.00 72.75 92 ILE A N 1
ATOM 730 C CA . ILE A 1 92 ? 7.349 0.802 -15.563 1.00 72.75 92 ILE A CA 1
ATOM 731 C C . ILE A 1 92 ? 6.272 1.719 -16.138 1.00 72.75 92 ILE A C 1
ATOM 733 O O . ILE A 1 92 ? 6.522 2.904 -16.381 1.00 72.75 92 ILE A O 1
ATOM 737 N N . LYS A 1 93 ? 5.058 1.196 -16.317 1.00 68.12 93 LYS A N 1
ATOM 738 C CA . LYS A 1 93 ? 3.915 2.013 -16.731 1.00 68.12 93 LYS A CA 1
ATOM 739 C C . LYS A 1 93 ? 3.460 2.916 -15.582 1.00 68.12 93 LYS A C 1
ATOM 741 O O . LYS A 1 93 ? 3.120 2.439 -14.503 1.00 68.12 93 LYS A O 1
ATOM 746 N N . LEU A 1 94 ? 3.421 4.224 -15.829 1.00 65.31 94 LEU A N 1
ATOM 747 C CA . LEU A 1 94 ? 2.935 5.217 -14.871 1.00 65.31 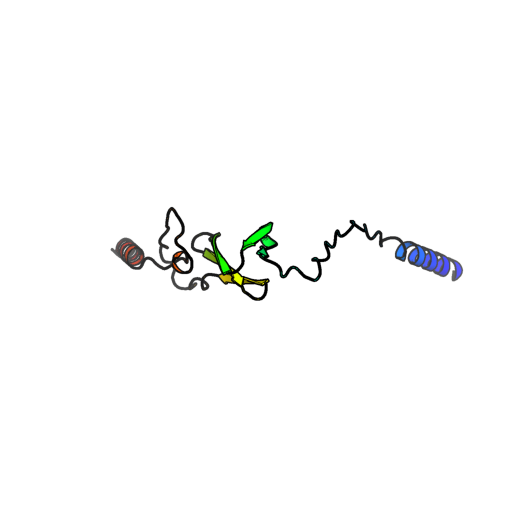94 LEU A CA 1
ATOM 748 C C . LEU A 1 94 ? 1.535 5.691 -15.238 1.00 65.31 94 LEU A C 1
ATOM 750 O O . LEU A 1 94 ? 1.239 5.948 -16.406 1.00 65.31 94 LEU A O 1
ATOM 754 N N . TYR A 1 95 ? 0.707 5.883 -14.217 1.00 67.69 95 TYR A N 1
ATOM 755 C CA . TYR A 1 95 ? -0.593 6.525 -14.343 1.00 67.69 95 TYR A CA 1
ATOM 756 C C . TYR A 1 95 ? -0.540 7.910 -13.694 1.00 67.69 95 TYR A C 1
ATOM 758 O O . TYR A 1 95 ? 0.052 8.077 -12.630 1.00 67.69 95 TYR A O 1
ATOM 766 N N . SER A 1 96 ? -1.163 8.906 -14.329 1.00 69.56 96 SER A N 1
ATOM 767 C CA . SER A 1 96 ? -1.291 10.262 -13.773 1.00 69.56 96 SER A CA 1
ATOM 768 C C . SER A 1 96 ? -2.134 10.289 -12.494 1.00 69.56 96 SER A C 1
ATOM 770 O O . SER A 1 96 ? -1.876 11.085 -11.597 1.00 69.56 96 SER A O 1
ATOM 772 N N . VAL A 1 97 ? -3.117 9.391 -12.408 1.00 76.25 97 VAL A N 1
ATOM 773 C CA . VAL A 1 97 ? -3.863 9.059 -11.195 1.00 76.25 97 VAL A CA 1
ATOM 774 C C . VAL A 1 97 ? -3.586 7.587 -10.898 1.00 76.25 97 VAL A C 1
ATOM 776 O O . VAL A 1 97 ? -3.899 6.756 -11.754 1.00 76.25 97 VAL A O 1
ATOM 779 N N . PRO A 1 98 ? -2.995 7.239 -9.740 1.00 71.94 98 PRO A N 1
ATOM 780 C CA . PRO A 1 98 ? -2.734 5.848 -9.405 1.00 71.94 98 PRO A CA 1
ATOM 781 C C . PRO A 1 98 ? -4.053 5.060 -9.391 1.00 71.94 98 PRO A C 1
ATOM 783 O O . PRO A 1 98 ? -4.993 5.481 -8.709 1.00 71.94 98 PRO A O 1
ATOM 786 N N . PRO A 1 99 ? -4.160 3.945 -10.130 1.00 82.75 99 PRO A N 1
ATOM 787 C CA . PRO A 1 99 ? -5.312 3.058 -10.021 1.00 82.75 99 PRO A CA 1
ATOM 788 C C . PRO A 1 99 ? -5.373 2.434 -8.611 1.00 82.75 99 PRO A C 1
ATOM 790 O O . PRO A 1 99 ? -4.428 2.560 -7.829 1.00 82.75 99 PRO A O 1
ATOM 793 N N . PRO A 1 100 ? -6.483 1.787 -8.227 1.00 85.50 100 PRO A N 1
ATOM 794 C CA . PRO A 1 100 ? -6.553 1.086 -6.949 1.00 85.50 100 PRO A CA 1
ATOM 795 C C . PRO A 1 100 ? -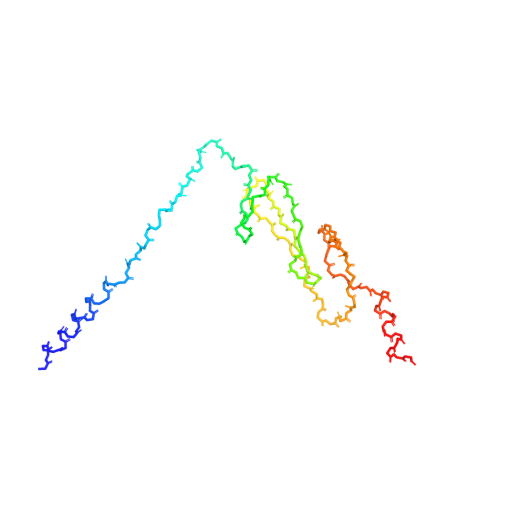5.528 -0.057 -6.870 1.00 85.50 100 PRO A C 1
ATOM 797 O O . PRO A 1 100 ? -5.096 -0.604 -7.883 1.00 85.50 100 PRO A O 1
ATOM 800 N N . PHE A 1 101 ? -5.152 -0.448 -5.653 1.00 87.19 101 PHE A N 1
ATOM 801 C CA . PHE A 1 101 ? -4.350 -1.651 -5.433 1.00 87.19 101 PHE A CA 1
ATOM 802 C C . PHE A 1 101 ? -5.104 -2.896 -5.944 1.00 87.19 101 PHE A C 1
ATOM 804 O O . PHE A 1 101 ? -6.303 -3.014 -5.670 1.00 87.19 101 PHE A O 1
ATOM 811 N N . PRO A 1 102 ? -4.442 -3.857 -6.619 1.00 87.25 102 PRO A N 1
ATOM 812 C CA . PRO A 1 102 ? -2.997 -3.977 -6.863 1.00 87.25 102 PRO A CA 1
ATOM 813 C C . PRO A 1 102 ? -2.499 -3.321 -8.163 1.00 87.25 102 PRO A C 1
ATOM 815 O O . PRO A 1 102 ? -1.307 -3.372 -8.446 1.00 87.25 102 PRO A O 1
ATOM 818 N N . ASP A 1 103 ? -3.369 -2.696 -8.953 1.00 83.88 103 ASP A N 1
ATOM 819 C CA . ASP A 1 103 ? -3.032 -2.213 -10.301 1.00 83.88 103 ASP A CA 1
ATOM 820 C C . ASP A 1 103 ? -2.074 -1.012 -10.300 1.00 83.88 103 ASP A C 1
ATOM 822 O O . ASP A 1 103 ? -1.478 -0.676 -11.324 1.00 83.88 103 ASP A O 1
ATOM 826 N N . CYS A 1 104 ? -1.917 -0.344 -9.153 1.00 81.69 104 CYS A N 1
ATOM 827 C CA . CYS A 1 104 ? -0.922 0.714 -8.968 1.00 81.69 104 CYS A CA 1
ATOM 828 C C . CYS A 1 104 ? 0.498 0.188 -8.751 1.00 81.69 104 CYS A C 1
ATOM 830 O O . CYS A 1 104 ? 1.434 0.990 -8.705 1.00 81.69 104 CYS A O 1
ATOM 832 N N . CYS A 1 105 ? 0.669 -1.125 -8.592 1.00 82.25 105 CYS A N 1
ATOM 833 C CA . CYS A 1 105 ? 1.987 -1.723 -8.502 1.00 82.25 105 CYS A CA 1
ATOM 834 C C . CYS A 1 105 ? 2.703 -1.616 -9.844 1.00 82.25 105 CYS A C 1
ATOM 836 O O . CYS A 1 105 ? 2.111 -1.825 -10.901 1.00 82.25 105 CYS A O 1
ATOM 838 N N . GLY A 1 106 ? 3.991 -1.282 -9.801 1.00 75.88 106 GLY A N 1
ATOM 839 C CA . GLY A 1 106 ? 4.815 -1.200 -10.992 1.00 75.88 106 GLY A CA 1
ATOM 840 C C . GLY A 1 106 ? 4.918 -2.563 -11.667 1.00 75.88 106 GLY A C 1
ATOM 841 O O . GLY A 1 106 ? 5.551 -3.473 -11.142 1.00 75.88 106 GLY A O 1
ATOM 842 N N . ILE A 1 107 ? 4.299 -2.693 -12.837 1.00 75.12 107 ILE A N 1
ATOM 843 C CA . ILE A 1 107 ? 4.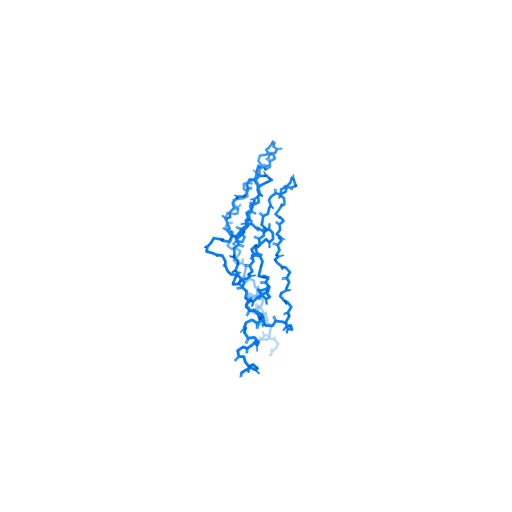444 -3.856 -13.713 1.00 75.12 107 ILE A CA 1
ATOM 844 C C . ILE A 1 107 ? 5.343 -3.440 -14.877 1.00 75.12 107 ILE A C 1
ATOM 846 O O . ILE A 1 107 ? 5.233 -2.316 -15.381 1.00 75.12 107 ILE A O 1
ATOM 850 N N . CYS A 1 108 ? 6.234 -4.344 -15.291 1.00 74.31 108 CYS A N 1
ATOM 851 C CA . CYS A 1 108 ? 7.023 -4.163 -16.501 1.00 74.31 108 CYS A CA 1
ATOM 852 C C . CYS A 1 108 ? 6.109 -3.905 -17.697 1.00 74.31 108 CYS A C 1
ATOM 854 O O . CYS A 1 108 ? 5.245 -4.720 -18.016 1.00 74.31 108 CYS A O 1
ATOM 856 N N . ASP A 1 109 ? 6.335 -2.795 -18.388 1.00 76.31 109 ASP A N 1
ATOM 857 C CA . ASP A 1 109 ? 5.743 -2.562 -19.693 1.00 76.31 109 ASP A CA 1
ATOM 858 C C . ASP A 1 109 ? 6.544 -3.372 -20.722 1.00 76.31 109 ASP A C 1
ATOM 860 O O . ASP A 1 109 ? 7.609 -2.957 -21.187 1.00 76.31 109 ASP A O 1
ATOM 864 N N . GLU A 1 110 ? 6.078 -4.588 -21.020 1.00 77.50 110 GLU A N 1
ATOM 865 C CA . GLU A 1 110 ? 6.745 -5.507 -21.952 1.00 77.50 110 GLU A CA 1
ATOM 866 C C . GLU A 1 110 ? 6.887 -4.907 -23.355 1.00 77.50 110 GLU A C 1
ATOM 868 O O . GLU A 1 110 ? 7.890 -5.131 -24.035 1.00 77.50 110 GLU A O 1
ATOM 873 N N . GLU A 1 111 ? 5.926 -4.088 -23.785 1.00 77.50 111 GLU A N 1
ATOM 874 C CA . GLU A 1 111 ? 5.977 -3.454 -25.096 1.00 77.50 111 GLU A CA 1
ATOM 875 C C . GLU A 1 111 ? 7.033 -2.346 -25.139 1.00 77.50 111 GLU A C 1
ATOM 877 O O . GLU A 1 111 ? 7.813 -2.268 -26.094 1.00 77.50 111 GLU A O 1
ATOM 882 N N . ALA A 1 112 ? 7.105 -1.515 -24.097 1.00 75.44 112 ALA A N 1
ATOM 883 C CA . ALA A 1 112 ? 8.162 -0.521 -23.964 1.00 75.44 112 ALA A CA 1
ATOM 884 C C . ALA A 1 112 ? 9.542 -1.178 -23.796 1.00 75.44 112 ALA A C 1
ATOM 886 O O . ALA A 1 112 ? 10.512 -0.698 -24.383 1.00 75.44 112 ALA A O 1
ATOM 887 N N . THR A 1 113 ? 9.622 -2.295 -23.065 1.00 75.25 113 THR A N 1
ATOM 888 C CA . THR A 1 113 ? 10.839 -3.115 -22.936 1.00 75.25 113 THR A CA 1
ATOM 889 C C . THR A 1 113 ? 11.318 -3.582 -24.308 1.00 75.25 113 THR A C 1
ATOM 891 O O . THR A 1 113 ? 12.453 -3.301 -24.684 1.00 75.25 113 THR A O 1
ATOM 894 N N . ARG A 1 114 ? 10.435 -4.188 -25.112 1.00 79.12 114 ARG A N 1
ATOM 895 C CA . ARG A 1 114 ? 10.775 -4.662 -26.461 1.00 79.12 114 ARG A CA 1
ATOM 896 C C . ARG A 1 114 ? 11.292 -3.532 -27.355 1.00 79.12 114 ARG A C 1
ATOM 898 O O . ARG A 1 114 ? 12.320 -3.679 -28.006 1.00 79.12 114 ARG A O 1
ATOM 905 N N . ARG A 1 115 ? 10.623 -2.372 -27.348 1.00 80.88 115 ARG A N 1
ATOM 906 C CA . ARG A 1 115 ? 11.059 -1.193 -28.125 1.00 80.88 115 ARG A CA 1
ATOM 907 C C . ARG A 1 115 ? 12.416 -0.653 -27.667 1.00 80.88 115 ARG A C 1
ATOM 909 O O . ARG A 1 115 ? 13.145 -0.068 -28.466 1.00 80.88 115 ARG A O 1
ATOM 916 N N . PHE A 1 116 ? 12.731 -0.772 -26.379 1.00 77.38 116 PHE A N 1
ATOM 917 C CA . PHE A 1 116 ? 14.019 -0.358 -25.830 1.00 77.38 116 PHE A CA 1
ATOM 918 C C . PHE A 1 116 ? 15.138 -1.306 -26.272 1.00 77.38 116 PHE A C 1
ATOM 920 O O . PHE A 1 116 ? 16.175 -0.844 -26.739 1.00 77.38 116 PHE A O 1
ATOM 927 N N . GLU A 1 117 ? 14.902 -2.616 -26.209 1.00 78.88 117 GLU A N 1
ATOM 928 C CA . GLU A 1 117 ? 15.852 -3.636 -26.669 1.00 78.88 117 GLU A CA 1
ATOM 929 C C . GLU A 1 117 ? 16.123 -3.543 -28.178 1.00 78.88 117 GLU A C 1
ATOM 931 O O . GLU A 1 117 ? 17.278 -3.622 -28.597 1.00 78.88 117 GLU A O 1
ATOM 936 N N . GLU A 1 118 ? 15.089 -3.300 -28.991 1.00 82.38 118 GLU A N 1
ATOM 937 C CA . GLU A 1 118 ? 15.219 -3.071 -30.439 1.00 82.38 118 GLU A CA 1
ATOM 938 C C . GLU A 1 118 ? 16.102 -1.854 -30.764 1.00 82.38 118 GLU A C 1
ATOM 940 O O . GLU A 1 118 ? 16.849 -1.885 -31.736 1.00 82.38 118 GLU A O 1
ATOM 945 N N . LYS A 1 119 ? 16.060 -0.795 -29.944 1.00 77.56 119 LYS A N 1
ATOM 946 C CA . LYS A 1 119 ? 16.892 0.410 -30.120 1.00 77.56 119 LYS A CA 1
ATOM 947 C C . LYS A 1 119 ? 18.349 0.244 -29.697 1.00 77.56 119 LYS A C 1
ATOM 949 O O . LYS A 1 119 ? 19.180 1.033 -30.129 1.00 77.56 119 LYS A O 1
ATOM 954 N N . ILE A 1 120 ? 18.643 -0.680 -28.785 1.00 75.94 120 ILE A N 1
ATOM 955 C CA . ILE A 1 120 ? 20.013 -0.915 -28.306 1.00 75.94 120 ILE A CA 1
ATOM 956 C C . ILE A 1 120 ? 20.752 -1.883 -29.230 1.00 75.94 120 ILE A C 1
ATOM 958 O O . ILE A 1 120 ? 21.956 -1.740 -29.426 1.00 75.94 120 ILE A O 1
ATOM 962 N N . ASN A 1 121 ? 20.037 -2.870 -29.771 1.00 72.56 121 ASN A N 1
ATOM 963 C CA . ASN A 1 121 ? 20.627 -3.973 -30.528 1.00 72.56 121 ASN A CA 1
ATOM 964 C C . ASN A 1 121 ? 20.536 -3.816 -32.057 1.00 72.56 121 ASN A C 1
ATOM 966 O O . ASN A 1 121 ? 21.060 -4.674 -32.768 1.00 72.56 121 ASN A O 1
ATOM 970 N N . GLY A 1 122 ? 19.857 -2.779 -32.559 1.00 58.00 122 GLY A N 1
ATOM 971 C CA . GLY A 1 122 ? 19.746 -2.443 -33.985 1.00 58.00 122 GLY A CA 1
ATOM 972 C C . GLY A 1 122 ? 20.511 -1.178 -34.335 1.00 58.00 122 GLY A C 1
ATOM 973 O O . GLY A 1 122 ? 21.113 -1.160 -35.432 1.00 58.00 122 GLY A O 1
#

Organism: Culicoides sonorensis (NCBI:txid179676)

Sequence (122 aa):
MLLVLILNFLVILKFAQLEQVAIDYPTMRILPKPHLRPTNCYYATEKLNLDLNTTLTRQIRFGECESISCTKGYMIEVKNCPPADPIRSCPIKLYSVPPPFPDCCGICDEEATRRFEEKING

Secondary structure (DSSP, 8-state):
-HHHHHHHHHHHHHHTTS------------PPPTT---SEEEETTTTEEEETT-EEEEEEETTEEEEEEE-TTS-EEEEEPPPP-TT---PBPP-SSPPSTTTTS--B-HHHHHHHHHHHH-

InterPro domains:
  IPR029277 Single domain Von Willebrand factor type C domain [PF15430] (41-105)
  IPR029277 Single domain Von Willebrand factor type C domain [SM01318] (41-108)

Radius of gyration: 27.83 Å; chains: 1; bounding box: 64×23×87 Å